Protein AF-A0ABD5NPB2-F1 (afdb_monomer_lite)

pLDDT: mean 89.85, std 7.81, range [46.97, 98.06]

InterPro domains:
  IPR056097 Domain of unknown function DUF7680 [PF24728] (1-160)

Structure (mmCIF, N/CA/C/O backbone):
data_AF-A0ABD5NPB2-F1
#
_entry.id   AF-A0ABD5NPB2-F1
#
loop_
_atom_site.group_PDB
_atom_site.id
_atom_site.type_symbol
_atom_site.label_atom_id
_atom_site.label_alt_id
_atom_site.label_comp_id
_atom_site.label_asym_id
_atom_site.label_entity_id
_atom_site.label_seq_id
_atom_site.pdbx_PDB_ins_code
_atom_site.Cartn_x
_atom_site.Cartn_y
_atom_site.Cartn_z
_atom_site.occupancy
_atom_site.B_iso_or_equiv
_atom_site.auth_seq_id
_atom_site.auth_comp_id
_atom_site.auth_asym_id
_atom_site.auth_atom_id
_atom_site.pdbx_PDB_model_num
ATOM 1 N N . MET A 1 1 ? 9.381 -2.875 8.065 1.00 89.00 1 MET A N 1
ATOM 2 C CA . MET A 1 1 ? 8.792 -3.187 6.750 1.00 89.00 1 MET A CA 1
ATOM 3 C C . MET A 1 1 ? 8.399 -1.901 6.044 1.00 89.00 1 MET A C 1
ATOM 5 O O . MET A 1 1 ? 7.726 -1.060 6.650 1.00 89.00 1 MET A O 1
ATOM 9 N N . THR A 1 2 ? 8.857 -1.731 4.809 1.00 92.62 2 THR A N 1
ATOM 10 C CA . THR A 1 2 ? 8.481 -0.624 3.920 1.00 92.62 2 THR A CA 1
ATOM 11 C C . THR A 1 2 ? 7.727 -1.221 2.741 1.00 92.62 2 THR A C 1
ATOM 13 O O . THR A 1 2 ? 8.091 -2.298 2.294 1.00 92.62 2 THR A O 1
ATOM 16 N N . LEU A 1 3 ? 6.677 -0.547 2.282 1.00 94.50 3 LEU A N 1
ATOM 17 C CA . LEU A 1 3 ? 5.984 -0.892 1.047 1.00 94.50 3 LEU A CA 1
ATOM 18 C C . LEU A 1 3 ? 6.279 0.184 0.004 1.00 94.50 3 LEU A C 1
ATOM 20 O O . LEU A 1 3 ? 6.123 1.381 0.292 1.00 94.50 3 LEU A O 1
ATOM 24 N N . TYR A 1 4 ? 6.670 -0.262 -1.181 1.00 96.00 4 TYR A N 1
ATOM 25 C CA . TYR A 1 4 ? 6.904 0.558 -2.359 1.00 96.00 4 TYR A CA 1
ATOM 26 C C . TYR A 1 4 ? 5.855 0.242 -3.431 1.00 96.00 4 TYR A C 1
ATOM 28 O O . TYR A 1 4 ? 5.308 -0.855 -3.478 1.00 96.00 4 TYR A O 1
ATOM 36 N N . GLU A 1 5 ? 5.539 1.242 -4.243 1.00 95.56 5 GLU A N 1
ATOM 37 C CA . GLU A 1 5 ? 4.728 1.141 -5.454 1.00 95.56 5 GLU A CA 1
ATOM 38 C C . GLU A 1 5 ? 5.677 1.414 -6.623 1.00 95.56 5 GLU A C 1
ATOM 40 O O . GLU A 1 5 ? 6.271 2.493 -6.676 1.00 95.56 5 GLU A O 1
ATOM 45 N N . LEU A 1 6 ? 5.854 0.438 -7.512 1.00 95.12 6 LEU A N 1
ATOM 46 C CA . LEU A 1 6 ? 6.706 0.587 -8.690 1.00 95.12 6 LEU A CA 1
ATOM 47 C C . LEU A 1 6 ? 5.933 1.322 -9.781 1.00 95.12 6 LEU A C 1
ATOM 49 O O . LEU A 1 6 ? 4.805 0.951 -10.103 1.00 95.12 6 LEU A O 1
ATOM 53 N N . LEU A 1 7 ? 6.523 2.384 -10.322 1.00 94.56 7 LEU A N 1
ATOM 54 C CA . LEU A 1 7 ? 5.942 3.170 -11.407 1.00 94.56 7 LEU A CA 1
ATOM 55 C C . LEU A 1 7 ? 7.029 3.564 -12.407 1.00 94.56 7 LEU A C 1
ATOM 57 O O . LEU A 1 7 ? 8.158 3.815 -11.984 1.00 94.56 7 LEU A O 1
ATOM 61 N N . PRO A 1 8 ? 6.685 3.740 -13.691 1.00 95.62 8 PRO A N 1
ATOM 62 C CA . PRO A 1 8 ? 7.538 4.468 -14.618 1.00 95.62 8 PRO A CA 1
ATOM 63 C C . PRO A 1 8 ? 7.864 5.876 -14.091 1.00 95.62 8 PRO A C 1
ATOM 65 O O . PRO A 1 8 ? 7.025 6.535 -13.456 1.00 95.62 8 PRO A O 1
ATOM 68 N N . GLU A 1 9 ? 9.081 6.348 -14.349 1.00 94.88 9 GLU A N 1
ATOM 69 C CA . GLU A 1 9 ? 9.613 7.615 -13.834 1.00 94.88 9 GLU A CA 1
ATOM 70 C C . GLU A 1 9 ? 8.733 8.820 -14.212 1.00 94.88 9 GLU A C 1
ATOM 72 O O . GLU A 1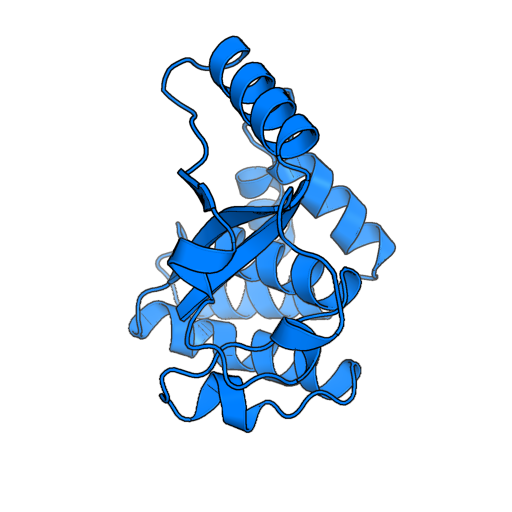 9 ? 8.464 9.706 -13.389 1.00 94.88 9 GLU A O 1
ATOM 77 N N . ASP A 1 10 ? 8.216 8.838 -15.441 1.00 94.81 10 ASP A N 1
ATOM 78 C CA . ASP A 1 10 ? 7.337 9.891 -15.949 1.00 94.81 10 ASP A CA 1
ATOM 79 C C . ASP A 1 10 ? 6.009 9.946 -15.172 1.00 94.81 10 ASP A C 1
ATOM 81 O O . ASP A 1 10 ? 5.551 11.024 -14.766 1.00 94.81 10 ASP A O 1
ATOM 85 N N . GLN A 1 11 ? 5.418 8.786 -14.874 1.00 94.25 11 GLN A N 1
ATOM 86 C CA . GLN A 1 11 ? 4.194 8.670 -14.087 1.00 94.25 11 GLN A CA 1
ATOM 87 C C . GLN A 1 11 ? 4.412 9.079 -12.629 1.00 94.25 11 GLN A C 1
ATOM 89 O O . GLN A 1 11 ? 3.584 9.806 -12.057 1.00 94.25 11 GLN A O 1
ATOM 94 N N . ALA A 1 12 ? 5.519 8.646 -12.021 1.00 94.19 12 ALA A N 1
ATOM 95 C CA . ALA A 1 12 ? 5.884 9.007 -10.656 1.00 94.19 12 ALA A CA 1
ATOM 96 C C . ALA A 1 12 ? 6.102 10.522 -10.522 1.00 94.19 12 ALA A C 1
ATOM 98 O O . ALA A 1 12 ? 5.532 11.162 -9.627 1.00 94.19 12 ALA A O 1
ATOM 99 N N . THR A 1 13 ? 6.824 11.118 -11.474 1.00 93.31 13 THR A N 1
ATOM 100 C CA . THR A 1 13 ? 7.061 12.564 -11.562 1.00 93.31 13 THR A CA 1
ATOM 101 C C . THR A 1 13 ? 5.748 13.326 -11.722 1.00 93.31 13 THR A C 1
ATOM 103 O O . THR A 1 13 ? 5.433 14.213 -10.921 1.00 93.31 13 THR A O 1
ATOM 106 N N . ALA A 1 14 ? 4.902 12.930 -12.678 1.00 92.81 14 ALA A N 1
ATOM 107 C CA . ALA A 1 14 ? 3.597 13.552 -12.892 1.00 92.81 14 ALA A CA 1
ATOM 108 C C . ALA A 1 14 ? 2.682 13.444 -11.657 1.00 92.81 14 ALA A C 1
ATOM 110 O O . ALA A 1 14 ? 1.891 14.349 -11.361 1.00 92.81 14 ALA A O 1
ATOM 111 N N . ARG A 1 15 ? 2.755 12.342 -10.902 1.00 91.56 15 ARG A N 1
ATOM 112 C CA . ARG A 1 15 ? 2.018 12.176 -9.640 1.00 91.56 15 ARG A CA 1
ATOM 113 C C . ARG A 1 15 ? 2.552 13.092 -8.540 1.00 91.56 15 ARG A C 1
ATOM 115 O O . ARG A 1 15 ? 1.742 13.716 -7.852 1.00 91.56 15 ARG A O 1
ATOM 122 N N . CYS A 1 16 ? 3.870 13.203 -8.396 1.00 91.38 16 CYS A N 1
ATOM 123 C CA . CYS A 1 16 ? 4.513 14.093 -7.430 1.00 91.38 16 CYS A CA 1
ATOM 124 C C . CYS A 1 16 ? 4.120 15.556 -7.675 1.00 91.38 16 CYS A C 1
ATOM 126 O O . CYS A 1 16 ? 3.655 16.240 -6.761 1.00 91.38 16 CYS A O 1
ATOM 128 N N . GLU A 1 17 ? 4.183 16.003 -8.930 1.00 91.88 17 GLU A N 1
ATOM 129 C CA . GLU A 1 17 ? 3.791 17.357 -9.324 1.00 91.88 17 GLU A CA 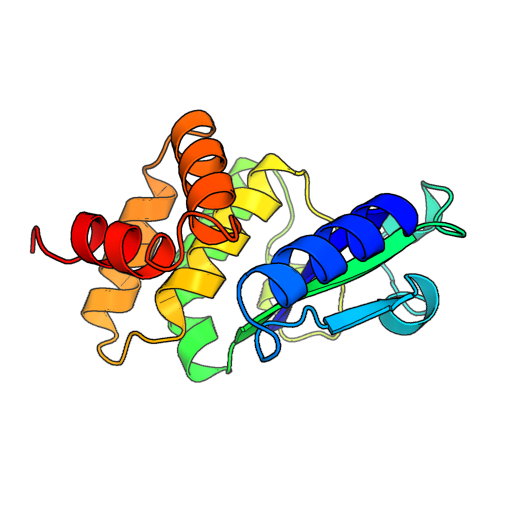1
ATOM 130 C C . GLU A 1 17 ? 2.309 17.641 -9.049 1.00 91.88 17 GLU A C 1
ATOM 132 O O . GLU A 1 17 ? 1.958 18.689 -8.503 1.00 91.88 17 GLU A O 1
ATOM 137 N N . ARG A 1 18 ? 1.412 16.687 -9.338 1.00 89.38 18 ARG A N 1
ATOM 138 C CA . ARG A 1 18 ? -0.017 16.822 -8.999 1.00 89.38 18 ARG A CA 1
ATOM 139 C C . ARG A 1 18 ? -0.256 16.970 -7.494 1.00 89.38 18 ARG A C 1
ATOM 141 O O . ARG A 1 18 ? -1.122 17.752 -7.100 1.00 89.38 18 ARG A O 1
ATOM 148 N N . LEU A 1 19 ? 0.483 16.240 -6.658 1.00 88.50 19 LEU A N 1
ATOM 149 C CA . LEU A 1 19 ? 0.357 16.334 -5.200 1.00 88.50 19 LEU A CA 1
ATOM 150 C C . LEU A 1 19 ? 0.869 17.679 -4.675 1.00 88.50 19 LEU A C 1
ATOM 152 O O . LEU A 1 19 ? 0.144 18.331 -3.920 1.00 88.50 19 LEU A O 1
ATOM 156 N N . LYS A 1 20 ? 2.036 18.134 -5.150 1.00 89.50 20 LYS A N 1
ATOM 157 C CA . LYS A 1 20 ? 2.615 19.439 -4.792 1.00 89.50 20 LYS A CA 1
ATOM 158 C C . LYS A 1 20 ? 1.722 20.612 -5.198 1.00 89.50 20 LYS A C 1
ATOM 160 O O . LYS A 1 20 ? 1.582 21.558 -4.429 1.00 89.50 20 LYS A O 1
ATOM 165 N N . ARG A 1 21 ? 1.061 20.542 -6.363 1.00 87.69 21 ARG A N 1
ATOM 166 C CA . ARG A 1 21 ? 0.083 21.561 -6.798 1.00 87.69 21 ARG A CA 1
ATOM 167 C C . ARG A 1 21 ? -1.100 21.691 -5.838 1.00 87.69 21 ARG A C 1
ATOM 169 O O . ARG A 1 21 ? -1.572 22.797 -5.609 1.00 87.69 21 ARG A O 1
ATOM 176 N N . GLY A 1 22 ? -1.588 20.574 -5.293 1.00 82.75 22 GLY A N 1
ATOM 177 C CA . GLY A 1 22 ? -2.679 20.579 -4.314 1.00 82.75 22 GLY A CA 1
ATOM 178 C C . GLY A 1 22 ? -2.230 20.995 -2.910 1.00 82.75 22 GLY A C 1
ATOM 179 O O . GLY A 1 22 ? -2.982 21.640 -2.184 1.00 82.75 22 GLY A O 1
ATOM 180 N N . ASN A 1 23 ? -1.011 20.620 -2.516 1.00 82.44 23 ASN A N 1
ATOM 181 C CA . ASN A 1 23 ? -0.382 21.019 -1.262 1.00 82.44 23 ASN A CA 1
ATOM 182 C C . ASN A 1 23 ? 1.152 20.947 -1.413 1.00 82.44 23 ASN A C 1
ATOM 184 O O . ASN A 1 23 ? 1.677 19.835 -1.490 1.00 82.44 23 ASN A O 1
ATOM 188 N N . PRO A 1 24 ? 1.884 22.078 -1.378 1.00 82.56 24 PRO A N 1
ATOM 189 C CA . PRO A 1 24 ? 3.342 22.098 -1.554 1.00 82.56 24 PRO A CA 1
ATOM 190 C C . PRO A 1 24 ? 4.114 21.237 -0.547 1.00 82.56 24 PRO A C 1
ATOM 192 O O . PRO A 1 24 ? 5.199 20.754 -0.849 1.00 82.56 24 PRO A O 1
ATOM 195 N N . ASN A 1 25 ? 3.534 20.999 0.634 1.00 82.62 25 ASN A N 1
ATOM 196 C CA . ASN A 1 25 ? 4.128 20.165 1.681 1.00 82.62 25 ASN A CA 1
ATOM 197 C C . ASN A 1 25 ? 3.824 18.665 1.504 1.00 82.62 25 ASN A C 1
ATOM 199 O O . ASN A 1 25 ? 4.292 17.843 2.290 1.00 82.62 25 ASN A O 1
ATOM 203 N N . ARG A 1 26 ? 3.011 18.286 0.509 1.00 79.19 26 ARG A N 1
ATOM 204 C CA . ARG A 1 26 ? 2.651 16.895 0.208 1.00 79.19 26 ARG A CA 1
ATOM 205 C C . ARG A 1 26 ? 3.510 16.399 -0.957 1.00 79.19 26 ARG A C 1
ATOM 207 O O . ARG A 1 26 ? 3.138 16.544 -2.117 1.00 79.19 26 ARG A O 1
ATOM 214 N N . GLY A 1 27 ? 4.659 15.814 -0.629 1.00 79.44 27 GLY A N 1
ATOM 215 C CA . GLY A 1 27 ? 5.553 15.149 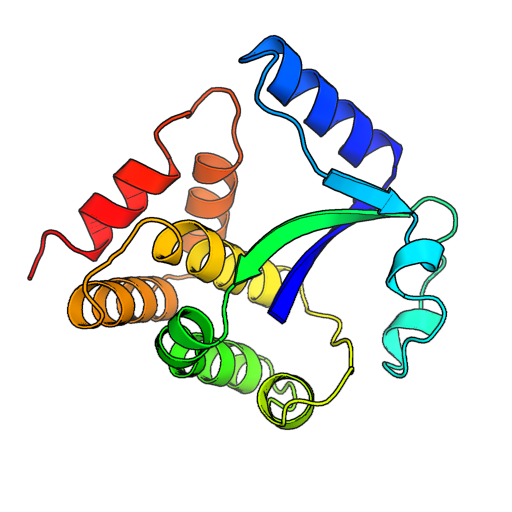-1.581 1.00 79.44 27 GLY A CA 1
ATOM 216 C C . GLY A 1 27 ? 5.471 13.624 -1.510 1.00 79.44 27 GLY A C 1
ATOM 217 O O . GLY A 1 27 ? 4.994 13.060 -0.523 1.00 79.44 27 GLY A O 1
ATOM 218 N N . LEU A 1 28 ? 5.948 12.965 -2.565 1.00 88.88 28 LEU A N 1
ATOM 219 C CA . LEU A 1 28 ? 6.267 11.538 -2.558 1.00 88.88 28 LEU A CA 1
ATOM 220 C C . LEU A 1 28 ? 7.766 11.369 -2.314 1.00 88.88 28 LEU A C 1
ATOM 222 O O . LEU A 1 28 ? 8.554 12.212 -2.736 1.00 88.88 28 LEU A O 1
ATOM 226 N N . VAL A 1 29 ? 8.139 10.281 -1.644 1.00 93.25 29 VAL A N 1
ATOM 227 C CA . VAL A 1 29 ? 9.527 9.809 -1.641 1.00 93.25 29 VAL A CA 1
ATOM 228 C C . VAL A 1 29 ? 9.647 8.855 -2.820 1.00 93.25 29 VAL A C 1
ATOM 230 O O . VAL A 1 29 ? 8.889 7.886 -2.891 1.00 93.25 29 VAL A O 1
ATOM 233 N N . ILE A 1 30 ? 10.513 9.218 -3.757 1.00 94.31 30 ILE A N 1
ATOM 234 C CA . ILE A 1 30 ? 10.737 8.559 -5.041 1.00 94.31 30 ILE A CA 1
ATOM 235 C C . ILE A 1 30 ? 12.227 8.238 -5.071 1.00 94.31 30 ILE A C 1
ATOM 237 O O . ILE A 1 30 ? 13.034 9.139 -4.842 1.00 94.31 30 ILE A O 1
ATOM 241 N N . GLU A 1 31 ? 12.556 6.973 -5.279 1.00 94.44 31 GLU A N 1
ATOM 242 C CA . GLU A 1 31 ? 13.920 6.442 -5.286 1.00 94.44 31 GLU A CA 1
ATOM 243 C C . GLU A 1 31 ? 14.069 5.604 -6.575 1.00 94.44 31 GLU A C 1
ATOM 245 O O . GLU A 1 31 ? 13.120 4.887 -6.921 1.00 94.44 31 GLU A O 1
ATOM 250 N N . PRO A 1 32 ? 15.161 5.723 -7.352 1.00 93.62 32 PRO A N 1
ATOM 251 C CA . PRO A 1 32 ? 15.403 4.855 -8.508 1.00 93.62 32 PRO A CA 1
ATOM 252 C C . PRO A 1 32 ? 15.278 3.379 -8.126 1.00 93.62 32 PRO A C 1
ATOM 254 O O . PRO A 1 32 ? 15.560 3.022 -6.982 1.00 93.62 32 PRO A O 1
ATOM 257 N N . PHE A 1 33 ? 14.828 2.537 -9.058 1.00 93.00 33 PHE A N 1
ATOM 258 C CA . PHE A 1 33 ? 14.646 1.111 -8.784 1.00 93.00 33 PHE A CA 1
ATOM 259 C C . PHE A 1 33 ? 15.927 0.468 -8.234 1.00 93.00 33 PHE A C 1
ATOM 261 O O . PHE A 1 33 ? 15.896 -0.085 -7.135 1.00 93.00 33 PHE A O 1
ATOM 268 N N . ASP A 1 34 ? 17.049 0.644 -8.934 1.00 90.31 34 ASP A N 1
ATOM 269 C CA . ASP A 1 34 ? 18.338 0.049 -8.565 1.00 90.31 34 ASP A CA 1
ATOM 270 C C . ASP A 1 34 ? 18.800 0.515 -7.177 1.00 90.31 34 ASP A C 1
ATOM 272 O O . ASP A 1 34 ? 19.221 -0.280 -6.348 1.00 90.31 34 ASP A O 1
ATOM 276 N N . GLU A 1 35 ? 18.615 1.793 -6.830 1.00 90.94 35 GLU A N 1
ATOM 277 C CA . GLU A 1 35 ? 18.996 2.291 -5.498 1.00 90.94 35 GLU A CA 1
ATOM 278 C C . GLU A 1 35 ? 18.250 1.594 -4.345 1.00 90.94 35 GLU A C 1
ATOM 280 O O . GLU A 1 35 ? 18.734 1.595 -3.209 1.00 90.94 35 GLU A O 1
ATOM 285 N N . VAL A 1 36 ? 17.070 1.025 -4.612 1.00 90.94 36 VAL A N 1
ATOM 286 C CA . VAL A 1 36 ? 16.257 0.325 -3.609 1.00 90.94 36 VAL A CA 1
ATOM 287 C C . VAL A 1 36 ? 16.420 -1.193 -3.691 1.00 90.94 36 VAL A C 1
ATOM 289 O O . VAL A 1 36 ? 16.348 -1.839 -2.645 1.00 90.94 36 VAL A O 1
ATOM 292 N N . PHE A 1 37 ? 16.631 -1.748 -4.888 1.00 90.81 37 PHE A N 1
ATOM 293 C CA . PHE A 1 37 ? 16.498 -3.181 -5.168 1.00 90.81 37 PHE A CA 1
ATOM 294 C C . PHE A 1 37 ? 17.710 -3.830 -5.873 1.00 90.81 37 PHE A C 1
ATOM 296 O O . PHE A 1 37 ? 17.595 -4.985 -6.265 1.00 90.81 37 PHE A O 1
ATOM 303 N N . ASP A 1 38 ? 18.867 -3.162 -6.003 1.00 84.75 38 ASP A N 1
ATOM 304 C CA . ASP A 1 38 ? 20.083 -3.728 -6.649 1.00 84.75 38 ASP A CA 1
ATOM 305 C C . ASP A 1 38 ? 20.559 -5.049 -6.005 1.00 84.75 38 ASP A C 1
ATOM 307 O O . ASP A 1 38 ? 21.009 -5.961 -6.689 1.00 84.75 38 ASP A O 1
ATOM 311 N N . ASP A 1 39 ? 20.381 -5.201 -4.688 1.00 83.56 39 ASP A N 1
ATOM 312 C CA . ASP A 1 39 ? 20.730 -6.423 -3.943 1.00 83.56 39 ASP A CA 1
ATOM 313 C C . ASP A 1 39 ? 19.538 -7.393 -3.769 1.00 83.56 39 ASP A C 1
ATOM 315 O O . ASP A 1 39 ? 19.553 -8.262 -2.885 1.00 83.56 39 ASP A O 1
ATOM 319 N N . SER A 1 40 ? 18.460 -7.230 -4.545 1.00 83.62 40 SER A N 1
ATOM 320 C CA . SER A 1 40 ? 17.267 -8.059 -4.379 1.00 83.62 40 SER A CA 1
ATOM 321 C C . SER A 1 40 ? 17.545 -9.523 -4.723 1.00 83.62 40 SER A C 1
ATOM 323 O O . SER A 1 40 ? 18.293 -9.855 -5.636 1.00 83.62 40 SER A O 1
ATOM 325 N N . THR A 1 41 ? 16.923 -10.425 -3.967 1.00 83.56 41 THR A N 1
ATOM 326 C CA . THR A 1 41 ? 17.033 -11.883 -4.177 1.00 83.56 41 THR A CA 1
ATOM 327 C C . THR A 1 41 ? 15.758 -12.486 -4.760 1.00 83.56 41 THR A C 1
ATOM 329 O O . THR A 1 41 ? 15.690 -13.699 -4.962 1.00 83.56 41 THR A O 1
ATOM 332 N N . ASP A 1 42 ? 14.747 -11.652 -5.009 1.00 84.00 42 ASP A N 1
ATOM 333 C CA . ASP A 1 42 ? 13.506 -12.061 -5.649 1.00 84.00 42 ASP A CA 1
ATOM 334 C C . ASP A 1 42 ? 13.751 -12.239 -7.160 1.00 84.00 42 ASP A C 1
ATOM 336 O O . ASP A 1 42 ? 14.295 -11.330 -7.789 1.00 84.00 42 ASP A O 1
ATOM 340 N N . PRO A 1 43 ? 13.368 -13.380 -7.765 1.00 82.50 43 PRO A N 1
ATOM 341 C CA . PRO A 1 43 ? 13.542 -13.603 -9.201 1.00 82.50 43 PRO A CA 1
ATOM 342 C C . PRO A 1 43 ? 12.847 -12.549 -10.074 1.00 82.50 43 PRO A C 1
ATOM 344 O O . PRO A 1 43 ? 13.254 -12.362 -11.222 1.00 82.50 43 PRO A O 1
ATOM 347 N N . ASP A 1 44 ? 11.827 -11.857 -9.557 1.00 84.75 44 ASP A N 1
ATOM 348 C CA . ASP A 1 44 ? 11.132 -10.811 -10.302 1.00 84.75 44 ASP A CA 1
ATOM 349 C C . ASP A 1 44 ? 11.942 -9.516 -10.452 1.00 84.75 44 ASP A C 1
ATOM 351 O O . ASP A 1 44 ? 11.649 -8.705 -11.337 1.00 84.75 44 ASP A O 1
ATOM 355 N N . ALA A 1 45 ? 12.995 -9.332 -9.651 1.00 83.38 45 ALA A N 1
ATOM 356 C CA . ALA A 1 45 ? 13.921 -8.219 -9.827 1.00 83.38 45 ALA A CA 1
ATOM 357 C C . ALA A 1 45 ? 14.654 -8.304 -11.178 1.00 83.38 45 ALA A C 1
ATOM 359 O O . ALA A 1 45 ? 14.827 -7.284 -11.837 1.00 83.38 45 ALA A O 1
ATOM 360 N N . ASP A 1 46 ? 14.979 -9.516 -11.638 1.00 84.06 46 ASP A N 1
ATOM 361 C CA . ASP A 1 46 ? 15.706 -9.756 -12.893 1.00 84.06 46 ASP A CA 1
ATOM 362 C C . ASP A 1 46 ? 14.786 -10.040 -14.095 1.00 84.06 46 ASP A C 1
ATOM 364 O O . ASP A 1 46 ? 15.256 -10.161 -15.231 1.00 84.06 46 ASP A O 1
ATOM 368 N N . CYS A 1 47 ? 13.475 -10.208 -13.881 1.00 84.44 47 CYS A N 1
ATOM 369 C CA . CYS A 1 47 ? 12.567 -10.670 -14.935 1.00 84.44 47 CYS A CA 1
ATOM 370 C C . CYS A 1 47 ? 11.983 -9.543 -15.812 1.00 84.44 47 CYS A C 1
ATOM 372 O O . CYS A 1 47 ? 11.385 -9.831 -16.854 1.00 84.44 47 CYS A O 1
ATOM 374 N N . TRP A 1 48 ? 12.214 -8.274 -15.450 1.00 85.56 48 TRP A N 1
ATOM 375 C CA . TRP A 1 48 ? 11.765 -7.088 -16.191 1.00 85.56 48 TRP A CA 1
ATOM 376 C C . TRP A 1 48 ? 12.892 -6.064 -16.391 1.00 85.56 48 TRP A C 1
ATOM 378 O O . TRP A 1 48 ? 13.871 -6.040 -15.655 1.00 85.56 48 TRP A O 1
ATOM 388 N N . GLU A 1 49 ? 12.733 -5.178 -17.380 1.00 88.38 49 GLU A N 1
ATOM 389 C CA . GLU A 1 49 ? 13.616 -4.017 -17.562 1.00 88.38 49 GLU A CA 1
ATOM 390 C C . GLU A 1 49 ? 13.154 -2.849 -16.674 1.00 88.38 49 GLU A C 1
ATOM 392 O O . GLU A 1 49 ? 12.075 -2.280 -16.884 1.00 88.38 49 GLU A O 1
ATOM 397 N N . TRP A 1 50 ? 13.986 -2.473 -15.697 1.00 90.69 50 TRP A N 1
ATOM 398 C CA . TRP A 1 50 ? 13.655 -1.473 -14.676 1.00 90.69 50 TRP A CA 1
ATOM 399 C C . TRP A 1 50 ? 14.353 -0.114 -14.847 1.00 90.69 50 TRP A C 1
ATOM 401 O O . TRP A 1 50 ? 14.061 0.800 -14.079 1.00 90.69 50 TRP A O 1
ATOM 411 N N . ASP A 1 51 ? 15.175 0.080 -15.884 1.00 87.69 51 ASP A N 1
ATOM 412 C CA . ASP A 1 51 ? 15.995 1.291 -16.116 1.00 87.69 51 ASP A CA 1
ATOM 413 C C . ASP 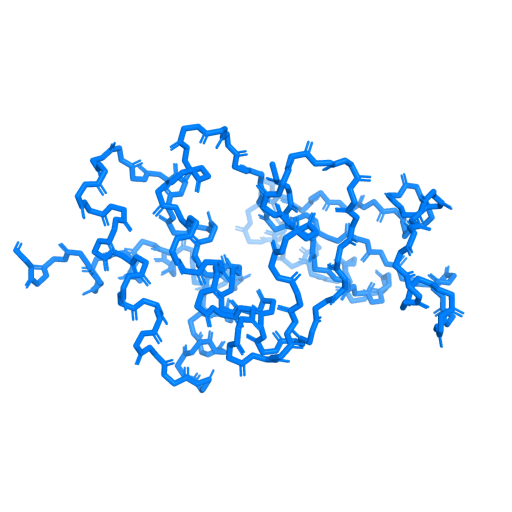A 1 51 ? 15.220 2.624 -16.072 1.00 87.69 51 ASP A C 1
ATOM 415 O O . ASP A 1 51 ? 15.788 3.690 -15.843 1.00 87.69 51 ASP A O 1
ATOM 419 N N . THR A 1 52 ? 13.910 2.586 -16.331 1.00 91.88 52 THR A N 1
ATOM 420 C CA . THR A 1 52 ? 13.017 3.762 -16.338 1.00 91.88 52 THR A CA 1
ATOM 421 C C . THR A 1 52 ? 11.939 3.706 -15.257 1.00 91.88 52 THR A C 1
ATOM 423 O O . THR A 1 52 ? 10.953 4.448 -15.301 1.00 91.88 52 THR A O 1
ATOM 426 N N . TRP A 1 53 ? 12.105 2.818 -14.279 1.00 95.00 53 TRP A N 1
ATOM 427 C CA . TRP A 1 53 ? 11.182 2.618 -13.175 1.00 95.00 53 TRP A CA 1
ATOM 428 C C . TRP A 1 53 ? 11.727 3.187 -11.874 1.00 95.00 53 TRP A C 1
ATOM 430 O O . TRP A 1 53 ? 12.925 3.323 -11.637 1.00 95.00 53 TRP A O 1
ATOM 440 N N . THR A 1 54 ? 10.799 3.527 -10.992 1.00 96.31 54 THR A N 1
ATOM 441 C CA . THR A 1 54 ? 11.113 4.068 -9.682 1.00 96.31 54 THR A CA 1
ATOM 442 C C . THR A 1 54 ? 10.244 3.450 -8.603 1.00 96.31 54 THR A C 1
ATOM 444 O O . THR A 1 54 ? 9.063 3.144 -8.800 1.00 96.31 54 THR A O 1
ATOM 447 N N . ALA A 1 55 ? 10.841 3.314 -7.426 1.00 96.19 55 ALA A N 1
ATOM 448 C CA . ALA A 1 55 ? 10.185 2.919 -6.205 1.00 96.19 55 ALA A CA 1
ATOM 449 C C . ALA A 1 55 ? 9.549 4.145 -5.534 1.00 96.19 55 ALA A C 1
ATOM 451 O O . ALA A 1 55 ? 10.212 4.996 -4.935 1.00 96.19 55 ALA A O 1
ATOM 452 N N . VAL A 1 56 ? 8.220 4.231 -5.580 1.00 95.88 56 VAL A N 1
ATOM 453 C CA . VAL A 1 56 ? 7.469 5.257 -4.853 1.00 95.88 56 VAL A CA 1
ATOM 454 C C . VAL A 1 56 ? 7.077 4.719 -3.487 1.00 95.88 56 VAL A C 1
ATOM 456 O O . VAL A 1 56 ? 6.216 3.851 -3.352 1.00 95.88 56 VAL A O 1
ATOM 459 N N . LYS A 1 57 ? 7.655 5.277 -2.426 1.00 95.50 57 LYS A N 1
ATOM 460 C CA . LYS A 1 57 ? 7.365 4.837 -1.060 1.00 95.50 57 LYS A CA 1
ATOM 461 C C . LYS A 1 57 ? 5.900 5.079 -0.697 1.00 95.50 57 LYS A C 1
ATOM 463 O O . LYS A 1 57 ? 5.442 6.223 -0.602 1.00 95.50 57 LYS A O 1
ATOM 468 N N . VAL A 1 58 ? 5.172 4.003 -0.406 1.00 93.88 58 VAL A N 1
ATOM 469 C CA . VAL A 1 58 ? 3.785 4.070 0.074 1.00 93.88 58 VAL A CA 1
ATOM 470 C C . VAL A 1 58 ? 3.775 4.407 1.559 1.00 93.88 58 VAL A C 1
ATOM 472 O O . VAL A 1 58 ? 3.204 5.413 1.983 1.00 93.88 58 VAL A O 1
ATOM 475 N N . SER A 1 59 ? 4.418 3.567 2.371 1.00 92.81 59 SER A N 1
ATOM 476 C CA . SER A 1 59 ? 4.494 3.746 3.820 1.00 92.81 59 SER A CA 1
ATOM 477 C C . SER A 1 59 ? 5.555 2.833 4.432 1.00 92.81 59 SER A C 1
ATOM 479 O O . SER A 1 59 ? 5.861 1.762 3.915 1.00 92.81 59 SER A O 1
ATOM 481 N N . ARG A 1 60 ? 6.085 3.240 5.587 1.00 92.69 60 ARG A N 1
ATOM 482 C CA . ARG A 1 60 ? 6.948 2.416 6.439 1.00 92.69 60 ARG A CA 1
ATOM 483 C C . ARG A 1 60 ? 6.260 2.209 7.779 1.00 92.69 60 ARG A C 1
ATOM 485 O O . ARG A 1 60 ? 5.846 3.182 8.414 1.00 92.69 60 ARG A O 1
ATOM 492 N N . LEU A 1 61 ? 6.171 0.956 8.213 1.00 90.69 61 LEU A N 1
ATOM 493 C CA . LEU A 1 61 ? 5.611 0.590 9.511 1.00 90.69 61 LEU A CA 1
ATOM 494 C C . LEU A 1 61 ? 6.725 0.249 10.504 1.00 90.69 61 LEU A C 1
ATOM 496 O O . LEU A 1 61 ? 7.694 -0.437 10.168 1.00 90.69 61 LEU A O 1
ATOM 500 N N . SER A 1 62 ? 6.561 0.728 11.741 1.00 88.81 62 SER A N 1
ATOM 501 C CA . SER A 1 62 ? 7.344 0.273 12.892 1.00 88.81 62 SER A CA 1
ATOM 502 C C . SER A 1 62 ? 6.995 -1.174 13.232 1.00 88.81 62 SER A C 1
ATOM 504 O O . SER A 1 62 ? 5.902 -1.640 12.914 1.00 88.81 62 SER A O 1
ATOM 506 N N . GLU A 1 63 ? 7.875 -1.864 13.952 1.00 85.38 63 GLU A N 1
ATOM 507 C CA . GLU A 1 63 ? 7.659 -3.256 14.364 1.00 85.38 63 GLU A CA 1
ATOM 508 C C . GLU A 1 63 ? 6.353 -3.449 15.163 1.00 85.38 63 GLU A C 1
ATOM 510 O O . GLU A 1 63 ? 5.579 -4.371 14.915 1.00 85.38 63 GLU A O 1
ATOM 515 N N . SER A 1 64 ? 6.036 -2.523 16.072 1.00 84.00 64 SER A N 1
ATOM 516 C CA . SER A 1 64 ? 4.792 -2.560 16.855 1.00 84.00 64 SER A CA 1
ATOM 517 C C . SER A 1 64 ? 3.527 -2.510 15.989 1.00 84.00 64 SER A C 1
ATOM 519 O O . SER A 1 64 ? 2.550 -3.210 16.261 1.00 84.00 64 SER A O 1
ATOM 521 N N . ARG A 1 65 ? 3.544 -1.703 14.922 1.00 88.50 65 ARG A N 1
ATOM 522 C CA . ARG A 1 65 ? 2.434 -1.594 13.963 1.00 88.50 65 ARG A CA 1
ATOM 523 C C . ARG A 1 65 ? 2.409 -2.785 13.016 1.00 88.50 65 ARG A C 1
ATOM 525 O O . ARG A 1 65 ? 1.328 -3.281 12.715 1.00 88.50 65 ARG A O 1
ATOM 532 N N . LEU A 1 66 ? 3.585 -3.270 12.620 1.00 87.19 66 LEU A N 1
ATOM 533 C CA . LEU A 1 66 ? 3.749 -4.461 11.795 1.00 87.19 66 LEU A CA 1
ATOM 534 C C . LEU A 1 66 ? 3.026 -5.663 12.416 1.00 87.19 66 LEU A C 1
ATOM 536 O O . LEU A 1 66 ? 2.196 -6.285 11.764 1.00 87.19 66 LEU A O 1
ATOM 540 N N . ARG A 1 67 ? 3.220 -5.919 13.715 1.00 88.25 67 ARG A N 1
ATOM 541 C CA . ARG A 1 67 ? 2.532 -7.021 14.416 1.00 88.25 67 ARG A CA 1
ATOM 542 C C . ARG A 1 67 ? 1.003 -6.948 14.339 1.00 88.25 67 ARG A C 1
ATOM 544 O O . ARG A 1 67 ? 0.339 -7.976 14.405 1.00 88.25 67 ARG A O 1
ATOM 551 N N . SER A 1 68 ? 0.438 -5.747 14.214 1.00 89.31 68 SER A N 1
ATOM 552 C CA . SER A 1 68 ? -1.015 -5.558 14.122 1.00 89.31 68 SER A CA 1
ATOM 553 C C . SER A 1 68 ? -1.567 -5.785 12.714 1.00 89.31 68 SER A C 1
ATOM 555 O O . SER A 1 68 ? -2.744 -6.112 12.594 1.00 89.31 68 SER A O 1
ATOM 557 N N . ILE A 1 69 ? -0.737 -5.620 11.677 1.00 91.88 69 ILE A N 1
ATOM 558 C CA . ILE A 1 69 ? -1.112 -5.835 10.272 1.00 91.88 69 ILE A CA 1
ATOM 559 C C . ILE A 1 69 ? -0.717 -7.228 9.761 1.00 91.88 69 ILE A C 1
ATOM 561 O O . ILE A 1 69 ? -1.254 -7.655 8.749 1.00 91.88 69 ILE A O 1
ATOM 565 N N . LEU A 1 70 ? 0.162 -7.959 10.462 1.00 92.25 70 LEU A N 1
ATOM 566 C CA . LEU A 1 70 ? 0.614 -9.298 10.060 1.00 92.25 70 LEU A CA 1
ATOM 567 C C . LEU A 1 70 ? -0.517 -10.244 9.619 1.00 92.25 70 LEU A C 1
ATO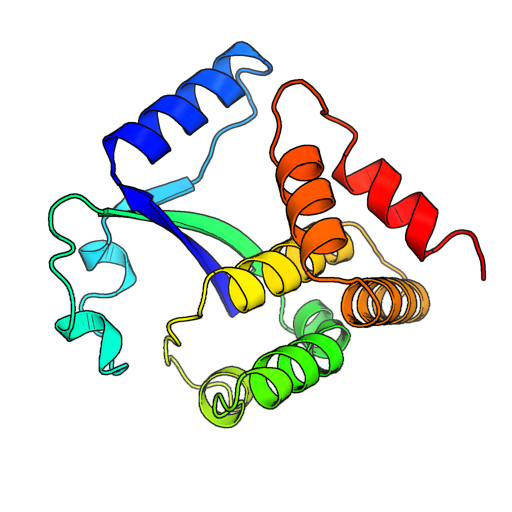M 569 O O . LEU A 1 70 ? -0.330 -10.887 8.596 1.00 92.25 70 LEU A O 1
ATOM 573 N N . PRO A 1 71 ? -1.683 -10.321 10.295 1.00 93.12 71 PRO A N 1
ATOM 574 C CA . PRO A 1 71 ? -2.781 -11.156 9.809 1.00 93.12 71 PRO A CA 1
ATOM 575 C C . PRO A 1 71 ? -3.264 -10.776 8.403 1.00 93.12 71 PRO A C 1
ATOM 577 O O . PRO A 1 71 ? -3.420 -11.661 7.576 1.00 93.12 71 PRO A O 1
ATOM 580 N N . LEU A 1 72 ? -3.415 -9.476 8.113 1.00 95.19 72 LEU A N 1
ATOM 581 C CA . LEU A 1 72 ? -3.786 -8.994 6.777 1.00 95.19 72 LEU A CA 1
ATOM 582 C C . LEU A 1 72 ? -2.698 -9.319 5.753 1.00 95.19 72 LEU A C 1
ATOM 584 O O . LEU A 1 72 ? -3.023 -9.710 4.641 1.00 95.19 72 LEU A O 1
ATOM 588 N N . VAL A 1 73 ? -1.423 -9.156 6.122 1.00 94.25 73 VAL A N 1
ATOM 589 C CA . VAL A 1 73 ? -0.297 -9.487 5.236 1.00 94.25 73 VAL A CA 1
ATOM 590 C C . VAL A 1 73 ? -0.338 -10.965 4.868 1.00 94.25 73 VAL A C 1
ATOM 592 O O . VAL A 1 73 ? -0.385 -11.279 3.689 1.00 94.25 73 VAL A O 1
ATOM 595 N N . LYS A 1 74 ? -0.403 -11.851 5.866 1.00 93.38 74 LYS A N 1
ATOM 596 C CA . LYS A 1 74 ? -0.453 -13.302 5.655 1.00 93.38 74 LYS A CA 1
ATOM 597 C C . LYS A 1 74 ? -1.647 -13.712 4.796 1.00 93.38 74 LYS A C 1
ATOM 599 O O . LYS A 1 74 ? -1.455 -14.383 3.801 1.00 93.38 74 LYS A O 1
ATOM 604 N N . GLU A 1 75 ? -2.849 -13.250 5.139 1.00 93.81 75 GLU A N 1
ATOM 605 C CA . GLU A 1 75 ? -4.079 -13.560 4.396 1.00 93.81 75 GLU A CA 1
ATOM 606 C C . GLU A 1 75 ? -4.029 -13.066 2.941 1.00 93.81 75 GLU A C 1
ATOM 608 O O . GLU A 1 75 ? -4.472 -13.758 2.032 1.00 93.81 75 GLU A O 1
ATOM 613 N N . THR A 1 76 ? -3.456 -11.881 2.705 1.00 95.00 76 THR A N 1
ATOM 614 C CA . THR A 1 76 ? -3.369 -11.295 1.358 1.00 95.00 76 THR A CA 1
ATOM 615 C C . THR A 1 76 ? -2.311 -11.984 0.489 1.00 95.00 76 THR A C 1
ATOM 617 O O . THR A 1 76 ? -2.508 -12.076 -0.718 1.00 95.00 76 THR A O 1
ATOM 620 N N . LEU A 1 77 ? -1.206 -12.452 1.081 1.00 93.69 77 LEU A N 1
ATOM 621 C CA . LEU A 1 77 ? -0.165 -13.207 0.372 1.00 93.69 77 LEU A CA 1
ATOM 622 C C . LEU A 1 77 ? -0.604 -14.651 0.097 1.00 93.69 77 LEU A C 1
ATOM 624 O O . LEU A 1 77 ? -0.492 -15.106 -1.036 1.00 93.69 77 LEU A O 1
ATOM 628 N N . ASP A 1 78 ? -1.188 -15.323 1.092 1.00 92.19 78 ASP A N 1
ATOM 629 C CA . ASP A 1 78 ? -1.733 -16.683 0.968 1.00 92.19 78 ASP A CA 1
ATOM 630 C C . ASP A 1 78 ? -2.817 -16.753 -0.118 1.00 92.19 78 ASP A C 1
ATOM 632 O O . ASP A 1 78 ? -2.794 -17.624 -0.982 1.00 92.19 78 ASP A O 1
ATOM 636 N N . GLY A 1 79 ? -3.711 -15.756 -0.168 1.00 90.88 79 GLY A N 1
ATOM 637 C CA . GLY A 1 79 ? -4.723 -15.646 -1.223 1.00 90.88 79 GLY A CA 1
ATOM 638 C C . GLY A 1 79 ? -4.165 -15.450 -2.641 1.00 90.88 79 GLY A C 1
ATOM 639 O O . GLY A 1 79 ? -4.913 -15.608 -3.605 1.00 90.88 79 GLY A O 1
ATOM 640 N N . ALA A 1 80 ? -2.881 -15.113 -2.776 1.00 91.50 80 ALA A N 1
ATOM 641 C CA . ALA A 1 80 ? -2.171 -14.973 -4.045 1.00 91.50 80 ALA A CA 1
ATOM 642 C C . ALA A 1 80 ? -1.132 -16.085 -4.285 1.00 91.50 80 ALA A C 1
ATOM 644 O O . ALA A 1 80 ? -0.380 -15.986 -5.251 1.00 91.50 80 ALA A O 1
ATOM 645 N N . ASP A 1 81 ? -1.097 -17.121 -3.436 1.00 91.06 81 ASP A N 1
ATOM 646 C CA . ASP A 1 81 ? -0.111 -18.214 -3.472 1.00 91.06 81 ASP A CA 1
ATOM 647 C C . ASP A 1 81 ? 1.348 -17.721 -3.356 1.00 91.06 81 ASP A C 1
ATOM 649 O O . ASP A 1 81 ? 2.272 -18.269 -3.955 1.00 91.06 81 ASP A O 1
ATOM 653 N N . ILE A 1 82 ? 1.556 -16.641 -2.591 1.00 89.69 82 ILE A N 1
ATOM 654 C CA . ILE A 1 82 ? 2.875 -16.050 -2.331 1.00 89.69 82 ILE A CA 1
ATOM 655 C C . ILE A 1 82 ? 3.352 -16.486 -0.946 1.00 89.69 82 ILE A C 1
ATOM 657 O O . ILE A 1 82 ? 2.642 -16.310 0.046 1.00 89.69 82 ILE A O 1
ATOM 661 N N . ASP A 1 83 ? 4.584 -16.993 -0.865 1.00 87.00 83 ASP A N 1
ATOM 662 C CA . ASP A 1 83 ? 5.197 -17.408 0.398 1.00 87.00 83 ASP A CA 1
ATOM 663 C C . ASP A 1 83 ? 5.352 -16.220 1.368 1.00 87.00 83 ASP A C 1
ATOM 665 O O . ASP A 1 83 ? 6.149 -15.296 1.173 1.00 87.00 83 ASP A O 1
ATOM 669 N N . ASP A 1 84 ? 4.586 -16.250 2.460 1.00 83.69 84 ASP A N 1
ATOM 670 C CA . ASP A 1 84 ? 4.592 -15.203 3.475 1.00 83.69 84 ASP A CA 1
ATOM 671 C C . ASP A 1 84 ? 5.842 -15.247 4.363 1.00 83.69 84 ASP A C 1
ATOM 673 O O . ASP A 1 84 ? 6.137 -14.274 5.069 1.00 83.69 84 ASP A O 1
ATOM 677 N N . THR A 1 85 ? 6.590 -16.352 4.370 1.00 82.38 85 THR A N 1
ATOM 678 C CA . THR A 1 85 ? 7.764 -16.506 5.233 1.00 82.38 85 THR A CA 1
ATOM 679 C C . THR A 1 85 ? 8.887 -15.555 4.835 1.00 82.38 85 THR A C 1
ATOM 681 O O . THR A 1 85 ? 9.547 -15.017 5.730 1.00 82.38 85 THR A O 1
ATOM 684 N N . ALA A 1 86 ? 9.032 -15.241 3.544 1.00 75.62 86 ALA A N 1
ATOM 685 C CA . ALA A 1 86 ? 9.987 -14.253 3.040 1.00 75.62 86 ALA A CA 1
ATOM 686 C C . ALA A 1 86 ? 9.741 -12.857 3.645 1.00 75.62 86 ALA A C 1
ATOM 688 O O . ALA A 1 86 ? 10.669 -12.181 4.088 1.00 75.62 86 ALA A O 1
ATOM 689 N N . VAL A 1 87 ? 8.470 -12.461 3.776 1.00 77.06 87 VAL A N 1
ATOM 690 C CA . VAL A 1 87 ? 8.066 -11.146 4.307 1.00 77.06 87 VAL A CA 1
ATOM 691 C C . VAL A 1 87 ? 7.992 -11.134 5.840 1.00 77.06 87 VAL A C 1
ATOM 693 O O . VAL A 1 87 ? 8.196 -10.097 6.480 1.00 77.06 87 VAL A O 1
ATOM 696 N N . THR A 1 88 ? 7.670 -12.271 6.464 1.00 75.06 88 THR A N 1
ATOM 697 C CA . THR A 1 88 ? 7.353 -12.333 7.901 1.00 75.06 88 THR A CA 1
ATOM 698 C C . THR A 1 88 ? 8.504 -12.800 8.792 1.00 75.06 88 THR A C 1
ATOM 700 O O . THR A 1 88 ? 8.471 -12.515 9.993 1.00 75.06 88 THR A O 1
ATOM 703 N N . SER A 1 89 ? 9.545 -13.433 8.241 1.00 68.06 89 SER A N 1
ATOM 704 C CA . SER A 1 89 ? 10.643 -14.036 9.024 1.00 68.06 89 SER A CA 1
ATOM 705 C C . SER A 1 89 ? 11.759 -13.062 9.429 1.00 68.06 89 SER A C 1
ATOM 707 O O . SER A 1 89 ? 12.754 -13.470 10.023 1.00 68.06 89 SER A O 1
ATOM 709 N N . GLY A 1 90 ? 11.593 -11.759 9.175 1.00 60.47 90 GLY A N 1
ATOM 710 C CA . GLY A 1 90 ? 12.508 -10.715 9.656 1.00 60.47 90 GLY A CA 1
ATOM 711 C C . GLY A 1 90 ? 13.828 -10.598 8.887 1.00 60.47 90 GLY A C 1
ATOM 712 O O . GLY A 1 90 ? 14.729 -9.906 9.360 1.00 60.47 90 GLY A O 1
ATOM 713 N N . GLY A 1 91 ? 13.939 -11.248 7.726 1.00 63.38 91 GLY A N 1
ATOM 714 C CA . GLY A 1 91 ? 15.055 -11.074 6.798 1.00 63.38 91 GLY A CA 1
ATOM 715 C C . GLY A 1 91 ? 15.002 -9.739 6.047 1.00 63.38 91 GLY A C 1
ATOM 716 O O . GLY A 1 91 ? 13.963 -9.078 5.980 1.00 63.38 91 GLY A O 1
ATOM 717 N N . HIS A 1 92 ? 16.145 -9.347 5.486 1.00 64.69 92 HIS A N 1
ATOM 718 C CA . HIS A 1 92 ? 16.233 -8.323 4.446 1.00 64.69 92 HIS A CA 1
ATOM 719 C C . HIS A 1 92 ? 15.956 -8.995 3.101 1.00 64.69 92 HIS A C 1
ATOM 721 O O . HIS A 1 92 ? 16.883 -9.329 2.374 1.00 64.69 92 HIS A O 1
ATOM 727 N N . THR A 1 93 ? 14.684 -9.273 2.834 1.00 81.94 93 THR A N 1
ATOM 728 C CA . THR A 1 93 ? 14.242 -9.873 1.575 1.00 81.94 93 THR A CA 1
ATOM 729 C C . THR A 1 93 ? 13.119 -9.017 1.023 1.00 81.94 93 THR A C 1
ATOM 731 O O . THR A 1 93 ? 12.176 -8.679 1.748 1.00 81.94 93 THR A O 1
ATOM 734 N N . ASP A 1 94 ? 13.250 -8.641 -0.240 1.00 89.00 94 ASP A N 1
ATOM 735 C CA . ASP A 1 94 ? 12.183 -7.987 -0.978 1.00 89.00 94 ASP A CA 1
ATOM 736 C C . ASP A 1 94 ? 11.264 -9.051 -1.561 1.00 89.00 94 ASP A C 1
ATOM 738 O O . ASP A 1 94 ? 11.695 -10.166 -1.841 1.00 89.00 94 ASP A O 1
ATOM 742 N N . VAL A 1 95 ? 9.989 -8.703 -1.695 1.00 90.38 95 VAL A N 1
ATOM 743 C CA . VAL A 1 95 ? 9.005 -9.560 -2.350 1.00 90.38 95 VAL A CA 1
ATOM 744 C C . VAL A 1 95 ? 8.228 -8.706 -3.327 1.00 90.38 95 VAL A C 1
ATOM 746 O O . VAL A 1 95 ? 7.622 -7.700 -2.929 1.00 90.38 95 VAL A O 1
ATOM 749 N N . PHE A 1 96 ? 8.256 -9.100 -4.593 1.00 91.69 96 PHE A N 1
ATOM 750 C CA . PHE A 1 96 ? 7.498 -8.449 -5.647 1.00 91.69 96 PHE A CA 1
ATOM 751 C C . PHE A 1 96 ? 6.063 -8.957 -5.622 1.00 91.69 96 PHE A C 1
ATOM 753 O O . PHE A 1 96 ? 5.782 -10.139 -5.435 1.00 91.69 96 PHE A O 1
ATOM 760 N N . LEU A 1 97 ? 5.121 -8.021 -5.718 1.00 93.50 97 LEU A N 1
ATOM 761 C CA . LEU A 1 97 ? 3.711 -8.303 -5.490 1.00 93.50 97 LEU A CA 1
ATOM 762 C C . LEU A 1 97 ? 2.902 -7.989 -6.743 1.00 93.50 97 LEU A C 1
ATOM 764 O O . LEU A 1 97 ? 3.073 -6.907 -7.316 1.00 93.50 97 LEU A O 1
ATOM 768 N N . PRO A 1 98 ? 1.932 -8.848 -7.103 1.00 93.81 98 PRO A N 1
ATOM 769 C CA . PRO A 1 98 ? 0.890 -8.478 -8.043 1.00 93.81 98 PRO A CA 1
ATOM 770 C C . PRO A 1 98 ? 0.179 -7.199 -7.591 1.00 93.81 98 PRO A C 1
ATOM 772 O O . PRO A 1 98 ? 0.013 -6.943 -6.393 1.00 93.81 98 PRO A O 1
ATOM 775 N N . GLU A 1 99 ? -0.299 -6.409 -8.550 1.00 94.81 99 GLU A N 1
ATOM 776 C CA . GLU A 1 99 ? -0.917 -5.109 -8.269 1.00 94.81 99 GLU A CA 1
ATOM 777 C C . GLU A 1 99 ? -2.070 -5.215 -7.259 1.00 94.81 99 GLU A C 1
ATOM 779 O O . GLU A 1 99 ? -2.133 -4.432 -6.312 1.00 94.81 99 GLU A O 1
ATOM 784 N N . THR A 1 100 ? -2.950 -6.209 -7.406 1.00 95.94 100 THR A N 1
ATOM 785 C CA . THR A 1 100 ? -4.105 -6.429 -6.516 1.00 95.94 100 THR A CA 1
ATOM 786 C C . THR A 1 100 ? -3.683 -6.628 -5.056 1.00 95.94 100 THR A C 1
ATOM 788 O O . THR A 1 100 ? -4.244 -6.013 -4.142 1.00 95.94 100 THR A O 1
ATOM 791 N N . VAL A 1 101 ? -2.637 -7.429 -4.835 1.00 96.56 101 VAL A N 1
ATOM 792 C CA . VAL A 1 101 ? -2.016 -7.695 -3.529 1.00 96.56 101 VAL A CA 1
ATOM 793 C C . VAL A 1 101 ? -1.408 -6.406 -2.974 1.00 96.56 101 VAL A C 1
ATOM 795 O O . VAL A 1 101 ? -1.722 -5.993 -1.852 1.00 96.56 101 VAL A O 1
ATOM 798 N N . GLY A 1 102 ? -0.598 -5.715 -3.782 1.00 96.38 102 GLY A N 1
ATOM 799 C CA . GLY A 1 102 ? 0.042 -4.452 -3.412 1.00 96.38 102 GLY A CA 1
ATOM 800 C C . GLY A 1 102 ? -0.962 -3.358 -3.035 1.00 96.38 102 GLY A C 1
ATOM 801 O O . GLY A 1 102 ? -0.782 -2.672 -2.027 1.00 96.38 102 GLY A O 1
ATOM 802 N N . VAL A 1 103 ? -2.065 -3.235 -3.777 1.00 97.38 103 VAL A N 1
ATOM 803 C CA . VAL A 1 103 ? -3.151 -2.274 -3.533 1.00 97.38 103 VAL A CA 1
ATOM 804 C C . VAL A 1 103 ? -3.836 -2.535 -2.190 1.00 97.38 103 VAL A C 1
ATOM 806 O O . VAL A 1 103 ? -4.011 -1.604 -1.392 1.00 97.38 103 VAL A O 1
ATOM 809 N N . ARG A 1 104 ? -4.183 -3.793 -1.894 1.00 97.88 104 ARG A N 1
ATOM 810 C CA . ARG A 1 104 ? -4.805 -4.177 -0.617 1.00 97.88 104 ARG A CA 1
ATOM 811 C C . ARG A 1 104 ? -3.862 -3.908 0.563 1.00 97.88 104 ARG A C 1
ATOM 813 O O . ARG A 1 104 ? -4.268 -3.299 1.560 1.00 97.88 104 ARG A O 1
ATOM 820 N N . LEU A 1 105 ? -2.579 -4.259 0.437 1.00 96.75 105 LEU A N 1
ATOM 821 C CA . LEU A 1 105 ? -1.577 -3.969 1.468 1.00 96.75 105 LEU A CA 1
ATOM 822 C C . LEU A 1 105 ? -1.325 -2.466 1.636 1.00 96.75 105 LEU A C 1
ATOM 824 O O . LEU A 1 105 ? -1.211 -1.993 2.771 1.00 96.75 105 LEU A O 1
ATOM 828 N N . ALA A 1 106 ? -1.311 -1.688 0.552 1.00 96.69 106 ALA A N 1
ATOM 829 C CA . ALA A 1 106 ? -1.169 -0.236 0.601 1.00 96.69 106 ALA A CA 1
ATOM 830 C C . ALA A 1 106 ? -2.279 0.412 1.437 1.00 96.69 106 ALA A C 1
ATOM 832 O O . ALA A 1 106 ? -1.993 1.252 2.299 1.00 96.69 106 ALA A O 1
ATOM 833 N N . LEU A 1 107 ? -3.533 -0.017 1.255 1.00 97.12 107 LEU A N 1
ATOM 834 C CA . LEU A 1 107 ? -4.653 0.441 2.079 1.00 97.12 107 LEU A CA 1
ATOM 835 C C . LEU A 1 107 ? -4.462 0.111 3.555 1.00 97.12 107 LEU A C 1
ATOM 837 O O . LEU A 1 107 ? -4.644 0.990 4.407 1.00 97.12 107 LEU A O 1
ATOM 841 N N . GLY A 1 108 ? -4.048 -1.125 3.846 1.00 95.94 108 GLY A N 1
ATOM 842 C CA . GLY A 1 108 ? -3.650 -1.549 5.180 1.00 95.94 108 GLY A CA 1
ATOM 843 C C . GLY A 1 108 ? -2.642 -0.567 5.774 1.00 95.94 108 GLY A C 1
ATOM 844 O O . GLY A 1 108 ? -2.952 0.151 6.723 1.00 95.94 108 GLY A O 1
ATOM 845 N N . PHE A 1 109 ? -1.463 -0.456 5.166 1.00 94.81 109 PHE A N 1
ATOM 846 C CA . PHE A 1 109 ? -0.338 0.343 5.656 1.00 94.81 109 PHE A CA 1
ATOM 847 C C . PHE A 1 109 ? -0.667 1.826 5.873 1.00 94.81 109 PHE A C 1
ATOM 849 O O . PHE A 1 109 ? -0.256 2.405 6.887 1.00 94.81 109 PHE A O 1
ATOM 856 N N . LEU A 1 110 ? -1.381 2.452 4.933 1.00 93.25 110 LEU A N 1
ATOM 857 C CA . LEU A 1 110 ? -1.787 3.857 5.030 1.00 93.25 110 LEU A CA 1
ATOM 858 C C . LEU A 1 110 ? -2.788 4.055 6.175 1.00 93.25 110 LEU A C 1
ATOM 860 O O . LEU A 1 110 ? -2.654 4.972 6.990 1.00 93.25 110 LEU A O 1
ATOM 864 N N . GLY A 1 111 ? -3.763 3.153 6.290 1.00 92.69 111 GLY A N 1
ATOM 865 C CA . GLY A 1 111 ? -4.828 3.250 7.276 1.00 92.69 111 GLY A CA 1
ATOM 866 C C . GLY A 1 111 ? -4.396 2.969 8.714 1.00 92.69 111 GLY A C 1
ATOM 867 O O . GLY A 1 111 ? -4.875 3.648 9.625 1.00 92.69 111 GLY A O 1
ATOM 868 N N . VAL A 1 112 ? -3.465 2.037 8.966 1.00 92.56 112 VAL A N 1
ATOM 869 C CA . VAL A 1 112 ? -3.047 1.738 10.352 1.00 92.56 112 VAL A CA 1
ATOM 870 C C . VAL A 1 112 ? -2.138 2.804 10.957 1.00 92.56 112 VAL A C 1
ATOM 872 O O . VAL A 1 112 ? -2.114 2.962 12.180 1.00 92.56 112 VAL A O 1
ATOM 875 N N . LYS A 1 113 ? -1.372 3.536 10.140 1.00 86.06 113 LYS A N 1
ATOM 876 C CA . LYS A 1 113 ? -0.324 4.461 10.606 1.00 86.06 113 LYS A CA 1
ATOM 877 C C . LYS A 1 113 ? -0.802 5.510 11.632 1.00 86.06 113 LYS A C 1
ATOM 879 O O . LYS A 1 113 ? -0.084 5.716 12.610 1.00 86.06 113 LYS A O 1
ATOM 884 N N . PRO A 1 114 ? -1.979 6.151 11.497 1.00 87.56 114 PRO A N 1
ATOM 885 C CA . PRO A 1 114 ? -2.469 7.105 12.497 1.00 87.56 114 PRO A CA 1
ATOM 886 C C . PRO A 1 114 ? -3.280 6.478 13.647 1.00 87.56 114 PRO A C 1
ATOM 888 O O . PRO A 1 114 ? -3.565 7.166 14.628 1.00 87.56 114 PRO A O 1
ATOM 891 N N . ILE A 1 115 ? -3.673 5.201 13.565 1.00 89.69 115 ILE A N 1
ATOM 892 C CA . ILE A 1 115 ? -4.449 4.533 14.624 1.00 89.69 115 ILE A CA 1
ATOM 893 C C . ILE A 1 115 ? -3.523 4.257 15.817 1.00 89.69 115 ILE A C 1
ATOM 895 O O . ILE A 1 115 ? -2.374 3.883 15.627 1.00 89.69 115 ILE A O 1
ATOM 899 N N . GLN A 1 116 ? -3.986 4.449 17.054 1.00 90.50 116 GLN A N 1
ATOM 900 C CA . GLN A 1 116 ? -3.193 4.129 18.259 1.00 90.50 116 GLN A CA 1
ATOM 901 C C . GLN A 1 116 ? -3.667 2.842 18.941 1.00 90.50 116 GLN A C 1
ATOM 903 O O . GLN A 1 116 ? -2.875 2.051 19.439 1.00 90.50 116 GLN A O 1
ATOM 908 N N . ARG A 1 117 ? -4.981 2.614 18.927 1.00 91.56 117 ARG A N 1
ATOM 909 C CA . ARG A 1 117 ? -5.640 1.473 19.560 1.00 91.56 117 ARG A CA 1
ATOM 910 C C . ARG A 1 117 ? -5.511 0.203 18.719 1.00 91.56 117 ARG A C 1
ATOM 912 O O . ARG A 1 117 ? -6.057 0.153 17.620 1.00 91.56 117 ARG A O 1
ATOM 919 N N . VAL A 1 118 ? -4.834 -0.819 19.245 1.00 91.19 118 VAL A N 1
ATOM 920 C CA . VAL A 1 118 ? -4.570 -2.099 18.550 1.00 91.19 118 VAL A CA 1
ATOM 921 C C . VAL A 1 118 ? -5.856 -2.810 18.124 1.00 91.19 118 VAL A C 1
ATOM 923 O O . VAL A 1 118 ? -5.926 -3.356 17.027 1.00 91.19 118 VAL A O 1
ATOM 926 N N . ASP A 1 119 ? -6.906 -2.773 18.941 1.00 90.88 119 ASP A N 1
ATOM 927 C CA . ASP A 1 119 ? -8.211 -3.342 18.594 1.00 90.88 119 ASP A CA 1
ATOM 928 C C . ASP A 1 119 ? -8.816 -2.673 17.349 1.00 90.88 119 ASP A C 1
ATOM 930 O O . ASP A 1 119 ? -9.299 -3.364 16.451 1.00 90.88 119 ASP A O 1
ATOM 934 N N . ARG A 1 120 ? -8.677 -1.345 17.231 1.00 93.62 120 ARG A N 1
ATOM 935 C CA . ARG A 1 120 ? -9.087 -0.590 16.037 1.00 93.62 120 ARG A CA 1
ATOM 936 C C . ARG A 1 120 ? -8.200 -0.866 14.829 1.00 93.62 120 ARG A C 1
ATOM 938 O O . ARG A 1 120 ? -8.705 -0.882 13.713 1.00 93.62 120 ARG A O 1
ATOM 945 N N . MET A 1 121 ? -6.904 -1.109 15.031 1.00 94.50 121 MET A N 1
ATOM 946 C CA . MET A 1 121 ? -6.008 -1.538 13.950 1.00 94.50 121 MET A CA 1
ATOM 947 C C . MET A 1 121 ? -6.468 -2.872 13.366 1.00 94.50 121 MET A C 1
ATOM 949 O O . MET A 1 121 ? -6.593 -3.005 12.154 1.00 94.50 121 MET A O 1
ATOM 953 N N . ARG A 1 122 ? -6.767 -3.843 14.236 1.00 92.25 122 ARG A N 1
ATOM 954 C CA . ARG A 1 122 ? -7.239 -5.172 13.831 1.00 92.25 122 ARG A CA 1
ATOM 955 C C . ARG A 1 122 ? -8.600 -5.106 13.148 1.00 92.25 122 ARG A C 1
ATOM 957 O O . ARG A 1 122 ? -8.798 -5.781 12.148 1.00 92.25 122 ARG A O 1
ATOM 964 N N . ALA A 1 123 ? -9.517 -4.288 13.663 1.00 93.50 123 ALA A N 1
ATOM 965 C CA . ALA A 1 123 ? -10.800 -4.025 13.019 1.00 93.50 123 ALA A CA 1
ATOM 966 C C . ALA A 1 123 ? -10.633 -3.460 11.607 1.00 93.50 123 ALA A C 1
ATOM 968 O O . ALA A 1 123 ? -11.206 -3.995 10.664 1.00 93.50 123 ALA A O 1
ATOM 969 N N . PHE A 1 124 ? -9.788 -2.437 11.467 1.00 95.69 124 PHE A N 1
ATOM 970 C CA . PHE A 1 124 ? -9.464 -1.846 10.178 1.00 95.69 124 PHE A CA 1
ATOM 971 C C . PHE A 1 124 ? -8.903 -2.888 9.203 1.00 95.69 124 PHE A C 1
ATOM 973 O O . PHE A 1 124 ? -9.396 -3.008 8.089 1.00 95.69 124 PHE A O 1
ATOM 980 N N . CYS A 1 125 ? -7.919 -3.680 9.640 1.00 95.81 125 CYS A N 1
ATOM 981 C CA . CYS A 1 125 ? -7.292 -4.708 8.808 1.00 95.81 125 CYS A CA 1
ATOM 982 C C . CYS A 1 125 ? -8.289 -5.786 8.360 1.00 95.81 125 CYS A C 1
ATOM 984 O O . CYS A 1 125 ? -8.287 -6.142 7.190 1.00 95.81 125 CYS A O 1
ATOM 986 N N . ARG A 1 126 ? -9.183 -6.248 9.248 1.00 94.88 126 ARG A N 1
ATOM 987 C CA . ARG A 1 126 ? -10.262 -7.181 8.870 1.00 94.88 126 ARG A CA 1
ATOM 988 C C . ARG A 1 126 ? -11.217 -6.576 7.845 1.00 94.88 126 ARG A C 1
ATOM 990 O O . ARG A 1 126 ? -11.620 -7.262 6.920 1.00 94.88 126 ARG A O 1
ATOM 997 N N . GLY A 1 127 ? -11.556 -5.296 8.002 1.00 96.06 127 GLY A N 1
ATOM 998 C CA . GLY A 1 127 ? -12.388 -4.586 7.035 1.00 96.06 127 GLY A CA 1
ATOM 999 C C . GLY A 1 127 ? -11.753 -4.531 5.645 1.00 96.06 127 GLY A C 1
ATOM 1000 O O . GLY A 1 127 ? -12.451 -4.728 4.664 1.00 96.06 127 GLY A O 1
ATOM 1001 N N . ILE A 1 128 ? -10.434 -4.320 5.563 1.00 97.25 128 ILE A N 1
ATOM 1002 C CA . ILE A 1 128 ? -9.689 -4.363 4.294 1.00 97.25 128 ILE A CA 1
ATOM 1003 C C . ILE A 1 128 ? -9.634 -5.781 3.712 1.00 97.25 128 ILE A C 1
ATOM 1005 O O . ILE A 1 128 ? -9.824 -5.942 2.512 1.00 97.25 128 ILE A O 1
ATOM 1009 N N . ALA A 1 129 ? -9.404 -6.805 4.538 1.00 95.31 129 ALA A N 1
ATOM 1010 C CA . ALA A 1 129 ? -9.367 -8.198 4.080 1.00 95.31 129 ALA A CA 1
ATOM 1011 C C . ALA A 1 129 ? -10.701 -8.648 3.454 1.00 95.31 129 ALA A C 1
ATOM 1013 O O . ALA A 1 129 ? -10.714 -9.397 2.488 1.00 95.31 129 ALA A O 1
ATOM 1014 N N . GLN A 1 130 ? -11.823 -8.136 3.967 1.00 95.06 130 GLN A N 1
ATOM 1015 C CA . GLN A 1 130 ? -13.168 -8.443 3.470 1.00 95.06 130 GLN A CA 1
ATOM 1016 C C . GLN A 1 130 ? -13.580 -7.647 2.222 1.00 95.06 130 GLN A C 1
ATOM 1018 O O . GLN A 1 130 ? -14.639 -7.927 1.664 1.00 95.06 130 GLN A O 1
ATOM 1023 N N . MET A 1 131 ? -12.794 -6.652 1.797 1.00 96.56 131 MET A N 1
ATOM 1024 C CA . MET A 1 131 ? -13.098 -5.877 0.594 1.00 96.56 131 MET A CA 1
ATOM 1025 C C . MET A 1 131 ? -12.835 -6.685 -0.669 1.00 96.56 131 MET A C 1
ATOM 1027 O O . MET A 1 131 ? -11.789 -7.330 -0.809 1.00 96.56 131 MET A O 1
ATOM 1031 N N . SER A 1 132 ? -13.741 -6.533 -1.630 1.00 96.94 132 SER A N 1
ATOM 1032 C CA . SER A 1 132 ? -13.491 -6.909 -3.021 1.00 96.94 132 SER A CA 1
ATOM 1033 C C . SER A 1 132 ? -12.284 -6.161 -3.599 1.00 96.94 132 SER A C 1
ATOM 1035 O O . SER A 1 132 ? -11.848 -5.125 -3.077 1.00 96.94 132 SER A O 1
ATOM 1037 N N . ASP A 1 133 ? -11.738 -6.674 -4.699 1.00 96.75 133 ASP A N 1
ATOM 1038 C CA . ASP A 1 133 ? -10.634 -6.012 -5.391 1.00 96.75 133 ASP A CA 1
ATOM 1039 C C . ASP A 1 133 ? -11.082 -4.647 -5.937 1.00 96.75 133 ASP A C 1
ATOM 1041 O O . ASP A 1 133 ? -10.353 -3.663 -5.809 1.00 96.75 133 ASP A O 1
ATOM 1045 N N . GLU A 1 134 ? -12.314 -4.528 -6.440 1.00 97.94 134 GLU A N 1
ATOM 1046 C CA . GLU A 1 134 ? -12.878 -3.267 -6.931 1.00 97.94 134 GLU A CA 1
ATOM 1047 C C . GLU A 1 134 ? -12.977 -2.208 -5.828 1.00 97.94 134 GLU A C 1
ATOM 1049 O O . GLU A 1 134 ? -12.615 -1.044 -6.036 1.00 97.94 134 GLU A O 1
ATOM 1054 N N . GLU A 1 135 ? -13.434 -2.598 -4.635 1.00 97.81 135 GLU A N 1
ATOM 1055 C CA . GLU A 1 135 ? -13.445 -1.713 -3.469 1.00 97.81 135 GLU A CA 1
ATOM 1056 C C . GLU A 1 135 ? -12.028 -1.298 -3.071 1.00 97.81 135 GLU A C 1
ATOM 1058 O O . GLU A 1 135 ? -11.798 -0.118 -2.778 1.00 97.81 135 GLU A O 1
ATOM 1063 N N . CYS A 1 136 ? -11.073 -2.233 -3.101 1.00 98.06 136 CYS A N 1
ATOM 1064 C CA . CYS A 1 136 ? -9.670 -1.941 -2.827 1.00 98.06 136 CYS A CA 1
ATOM 1065 C C . CYS A 1 136 ? -9.114 -0.909 -3.820 1.00 98.06 136 CYS A C 1
ATOM 1067 O O . CYS A 1 136 ? -8.550 0.109 -3.405 1.00 98.06 136 CYS A O 1
ATOM 1069 N N . TYR A 1 137 ? -9.338 -1.096 -5.121 1.00 97.69 137 TYR A N 1
ATOM 1070 C CA . TYR A 1 137 ? -8.918 -0.146 -6.152 1.00 97.69 137 TYR A CA 1
ATOM 1071 C C . TYR A 1 137 ? -9.565 1.228 -5.973 1.00 97.69 137 TYR A C 1
ATOM 1073 O O . TYR A 1 137 ? -8.875 2.255 -6.000 1.00 97.69 137 TYR A O 1
ATOM 1081 N N . TYR A 1 138 ? -10.878 1.268 -5.730 1.00 97.00 138 TYR A N 1
ATOM 1082 C CA . TYR A 1 138 ? -11.603 2.512 -5.488 1.00 97.00 138 TYR A CA 1
ATOM 1083 C C . TYR A 1 138 ? -11.017 3.280 -4.298 1.00 97.00 138 TYR A C 1
ATOM 1085 O O . TYR A 1 138 ? -10.700 4.472 -4.404 1.00 97.00 138 TYR A O 1
ATOM 1093 N N . TRP A 1 139 ? -10.834 2.606 -3.162 1.00 97.62 139 TRP A N 1
ATOM 1094 C CA . TRP A 1 139 ? -10.301 3.236 -1.960 1.00 97.62 139 TRP A CA 1
ATOM 1095 C C . TRP A 1 139 ? -8.836 3.628 -2.106 1.00 97.62 139 TRP A C 1
ATOM 1097 O O . TRP A 1 139 ? -8.446 4.684 -1.600 1.00 97.62 139 TRP A O 1
ATOM 1107 N N . HIS A 1 140 ? -8.028 2.848 -2.823 1.00 96.38 140 HIS A N 1
ATOM 1108 C CA . HIS A 1 140 ? -6.634 3.189 -3.085 1.00 96.38 140 HIS A CA 1
ATOM 1109 C C . HIS A 1 140 ? -6.540 4.474 -3.914 1.00 96.38 140 HIS A C 1
ATOM 1111 O O . HIS A 1 140 ? -5.862 5.428 -3.510 1.00 96.38 140 HIS A O 1
ATOM 1117 N N . ALA A 1 141 ? -7.327 4.575 -4.990 1.00 94.19 141 ALA A N 1
ATOM 1118 C CA . ALA A 1 141 ? -7.438 5.793 -5.787 1.00 94.19 141 ALA A CA 1
ATOM 1119 C C . ALA A 1 141 ? -7.912 6.994 -4.943 1.00 94.19 141 ALA A C 1
ATOM 1121 O O . ALA A 1 141 ? -7.334 8.084 -5.021 1.00 94.19 141 ALA A O 1
ATOM 1122 N N . LYS A 1 142 ? -8.919 6.809 -4.076 1.00 94.19 142 LYS A N 1
ATOM 1123 C CA . LYS A 1 142 ? -9.419 7.868 -3.179 1.00 94.19 142 LYS A CA 1
ATOM 1124 C C . LYS A 1 142 ? -8.394 8.321 -2.141 1.00 94.19 142 LYS A C 1
ATOM 1126 O O . LYS A 1 142 ? -8.315 9.521 -1.880 1.00 94.19 142 LYS A O 1
ATOM 1131 N N . CYS A 1 143 ? -7.615 7.413 -1.557 1.00 92.62 143 CYS A N 1
ATOM 1132 C CA . CYS A 1 143 ? -6.575 7.743 -0.577 1.00 92.62 143 CYS A CA 1
ATOM 1133 C C . CYS A 1 143 ? -5.398 8.494 -1.217 1.00 92.62 143 CYS A C 1
ATOM 1135 O O . CYS A 1 143 ? -4.832 9.414 -0.620 1.00 92.62 143 CYS A O 1
ATOM 1137 N N . ARG A 1 144 ? -5.046 8.135 -2.455 1.00 88.19 144 ARG A N 1
ATOM 1138 C CA . ARG A 1 144 ? -3.884 8.693 -3.158 1.00 88.19 144 ARG A CA 1
ATOM 1139 C C . ARG A 1 144 ? -4.201 9.941 -3.983 1.00 88.19 144 ARG A C 1
ATOM 1141 O O . ARG A 1 144 ? -3.278 10.602 -4.457 1.00 88.19 144 ARG A O 1
ATOM 1148 N N . SER A 1 145 ? -5.476 10.293 -4.141 1.00 87.00 145 SER A N 1
ATOM 1149 C CA . SER A 1 145 ? -5.871 11.460 -4.924 1.00 87.00 145 SER A CA 1
ATOM 1150 C C . SER A 1 145 ? -5.525 12.790 -4.221 1.00 87.00 145 SER A C 1
ATOM 1152 O O . SER A 1 145 ? -5.821 12.968 -3.031 1.00 87.00 145 SER A O 1
ATOM 1154 N N . PRO A 1 146 ? -4.966 13.783 -4.942 1.00 82.88 146 PRO A N 1
ATOM 1155 C CA . PRO A 1 146 ? -4.828 15.148 -4.433 1.00 82.88 146 PRO A CA 1
ATOM 1156 C C . PRO A 1 146 ? -6.187 15.827 -4.198 1.00 82.88 146 PRO A C 1
ATOM 1158 O O . PRO A 1 146 ? -6.296 16.653 -3.297 1.00 82.88 146 PRO A O 1
ATOM 1161 N N . SER A 1 147 ? -7.231 15.455 -4.949 1.00 84.31 147 SER A N 1
ATOM 1162 C CA . SER A 1 147 ? -8.577 16.038 -4.830 1.00 84.31 147 SER A CA 1
ATOM 1163 C C . SER A 1 147 ? -9.427 15.422 -3.714 1.00 84.31 147 SER A C 1
ATOM 1165 O O . SER A 1 147 ? -10.534 15.886 -3.454 1.00 84.31 147 SER A O 1
ATOM 1167 N N . SER A 1 148 ? -8.918 14.393 -3.031 1.00 83.69 148 SER A N 1
ATOM 1168 C CA . SER A 1 148 ? -9.596 13.720 -1.919 1.00 83.69 148 SER A CA 1
ATOM 1169 C C . SER A 1 148 ? -8.677 13.643 -0.689 1.00 83.69 148 SER A C 1
ATOM 1171 O O . SER A 1 148 ? -8.281 12.554 -0.267 1.00 83.69 148 SER A O 1
ATOM 1173 N N . PRO A 1 149 ? -8.328 14.788 -0.066 1.00 79.12 149 PRO A N 1
ATOM 1174 C CA . PRO A 1 149 ? -7.348 14.841 1.026 1.00 79.12 149 PRO A CA 1
ATOM 1175 C C . PRO A 1 149 ? -7.771 14.049 2.273 1.00 79.12 149 PRO A C 1
ATOM 1177 O O . PRO A 1 149 ? -6.932 13.684 3.090 1.00 79.12 149 PRO A O 1
ATOM 1180 N N . ASN A 1 150 ? -9.066 13.750 2.411 1.00 87.50 150 ASN A N 1
ATOM 1181 C CA . ASN A 1 150 ? -9.628 13.005 3.535 1.00 87.50 150 ASN A CA 1
ATOM 1182 C C . ASN A 1 150 ? -9.884 11.519 3.230 1.00 87.50 150 ASN A C 1
ATOM 1184 O O . ASN A 1 150 ? -10.499 10.855 4.062 1.00 87.50 150 ASN A O 1
ATOM 1188 N N . GLY A 1 151 ? -9.431 10.987 2.086 1.00 91.50 151 GLY A N 1
ATOM 1189 C CA . GLY A 1 151 ? -9.707 9.603 1.668 1.00 91.50 151 GLY A CA 1
ATOM 1190 C C . GLY A 1 151 ? -9.339 8.568 2.736 1.00 91.50 151 GLY A C 1
ATOM 1191 O O . GLY A 1 151 ? -10.188 7.790 3.163 1.00 91.50 151 GLY A O 1
ATOM 1192 N N . GLU A 1 152 ? -8.120 8.647 3.275 1.00 92.69 152 GLU A N 1
ATOM 1193 C CA . GLU A 1 152 ? -7.667 7.736 4.334 1.00 92.69 152 GLU A CA 1
ATOM 1194 C C . GLU A 1 152 ? -8.494 7.872 5.624 1.00 92.69 152 GLU A C 1
ATOM 1196 O O . GLU A 1 152 ? -8.770 6.889 6.310 1.00 92.69 152 GLU A O 1
ATOM 1201 N N . LYS A 1 153 ? -8.898 9.100 5.984 1.00 92.81 153 LYS A N 1
ATOM 1202 C CA . LYS A 1 153 ? -9.721 9.354 7.178 1.00 92.81 153 LYS A CA 1
ATOM 1203 C C . LYS A 1 153 ? -11.131 8.792 7.003 1.00 92.81 153 LYS A C 1
ATOM 1205 O O . LYS A 1 153 ? -11.665 8.217 7.952 1.00 92.81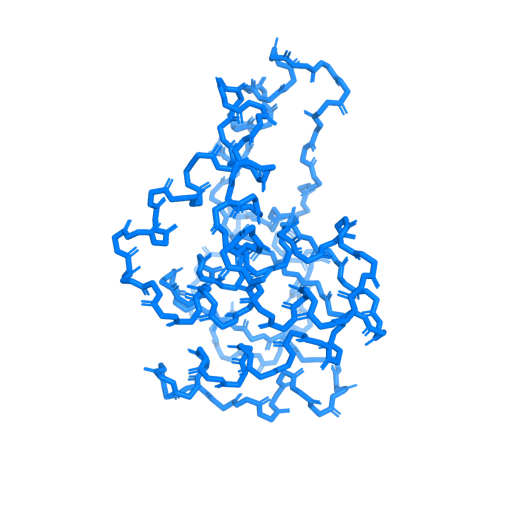 153 LYS A O 1
ATOM 1210 N N . ALA A 1 154 ? -11.718 8.958 5.822 1.00 94.50 154 ALA A N 1
ATOM 1211 C CA . ALA A 1 154 ? -13.027 8.417 5.484 1.00 94.50 154 ALA A CA 1
ATOM 1212 C C . ALA A 1 154 ? -13.014 6.885 5.546 1.00 94.50 154 ALA A C 1
ATOM 1214 O O . ALA A 1 154 ? -13.828 6.312 6.265 1.00 94.50 154 ALA A O 1
ATOM 1215 N N . LEU A 1 155 ? -12.021 6.245 4.917 1.00 95.69 155 LEU A N 1
ATOM 1216 C CA . LEU A 1 155 ? -11.836 4.793 4.958 1.00 95.69 155 LEU A CA 1
ATOM 1217 C C . LEU A 1 155 ? -11.706 4.273 6.397 1.00 95.69 155 LEU A C 1
ATOM 1219 O O . LEU A 1 155 ? -12.402 3.342 6.794 1.00 95.69 155 LEU A O 1
ATOM 1223 N N . ARG A 1 156 ? -10.871 4.916 7.228 1.00 94.75 156 ARG A N 1
ATOM 1224 C CA . ARG A 1 156 ? -10.752 4.545 8.650 1.00 94.75 156 ARG A CA 1
ATOM 1225 C C . ARG A 1 156 ? -12.066 4.674 9.401 1.00 94.75 156 ARG A C 1
ATOM 1227 O O . ARG A 1 156 ? -12.368 3.822 10.226 1.00 94.75 156 ARG A O 1
ATOM 1234 N N . THR A 1 157 ? -12.818 5.742 9.155 1.00 93.19 157 THR A N 1
ATOM 1235 C CA . THR A 1 157 ? -14.109 5.967 9.819 1.00 93.19 157 THR A CA 1
ATOM 1236 C C . THR A 1 157 ? -15.076 4.850 9.434 1.00 93.19 157 THR A C 1
ATOM 1238 O O . THR A 1 157 ? -15.599 4.174 10.310 1.00 93.19 157 THR A O 1
ATOM 1241 N N . MET A 1 158 ? -15.205 4.562 8.138 1.00 93.75 158 MET A N 1
ATOM 1242 C CA . MET A 1 158 ? -16.048 3.478 7.633 1.00 93.75 158 MET A CA 1
ATOM 1243 C C . MET A 1 158 ? -15.709 2.126 8.279 1.00 93.75 158 MET A C 1
ATOM 1245 O O . MET A 1 158 ? -16.599 1.435 8.751 1.00 93.75 158 MET A O 1
ATOM 1249 N N . LEU A 1 159 ? -14.426 1.769 8.377 1.00 93.88 159 LEU A N 1
ATOM 1250 C CA . LEU A 1 159 ? -14.017 0.441 8.854 1.00 93.88 159 LEU A CA 1
ATOM 1251 C C . LEU A 1 159 ? -13.861 0.307 10.373 1.00 93.88 159 LEU A C 1
ATOM 1253 O O . LEU A 1 159 ? -13.660 -0.798 10.871 1.00 93.88 159 LEU A O 1
ATOM 1257 N N . THR A 1 160 ? -13.908 1.408 11.128 1.00 88.75 160 THR A N 1
ATOM 1258 C CA . THR A 1 160 ? -13.681 1.368 12.587 1.00 88.75 160 THR A CA 1
ATOM 1259 C C . THR A 1 160 ? -14.800 1.983 13.419 1.00 88.75 160 THR A C 1
ATOM 1261 O O . THR A 1 160 ? -14.759 1.858 14.641 1.00 88.75 160 THR A O 1
ATOM 1264 N N . SER A 1 161 ? -15.789 2.638 12.801 1.00 76.56 161 SER A N 1
ATOM 1265 C CA . SER A 1 161 ? -16.914 3.274 13.506 1.00 76.56 161 SER A CA 1
ATOM 1266 C C . SER A 1 161 ? -18.153 2.386 13.660 1.00 76.56 161 SER A C 1
ATOM 1268 O O . SER A 1 161 ? -19.077 2.788 14.356 1.00 76.56 161 SER A O 1
ATOM 1270 N N . HIS A 1 162 ? -18.170 1.189 13.068 1.00 58.19 162 HIS A N 1
ATOM 1271 C CA . HIS A 1 162 ? -19.251 0.203 13.222 1.00 58.19 162 HIS A CA 1
ATOM 1272 C C . HIS A 1 162 ? -18.990 -0.842 14.329 1.00 58.19 162 HIS A C 1
ATOM 1274 O O . HIS A 1 162 ? -19.567 -1.926 14.288 1.00 58.19 162 HIS A O 1
ATOM 1280 N N . ILE A 1 163 ? -18.121 -0.537 15.302 1.00 46.97 163 ILE A N 1
ATOM 1281 C CA . ILE A 1 163 ? -17.785 -1.416 16.440 1.00 46.97 163 ILE A CA 1
ATOM 1282 C C . ILE A 1 163 ? -18.047 -0.694 17.754 1.00 46.97 163 ILE A C 1
ATOM 1284 O O . ILE A 1 163 ? -17.554 0.452 17.890 1.00 46.97 163 ILE A O 1
#

Sequence (163 aa):
MTLYELLPEDQATARCERLKRGNPNRGLVIEPFDEVFDDSTDPDADCWEWDTWTAVKVSRLSESRLRSILPLVKETLDGADIDDTAVTSGGHTDVFLPETVGVRLALGFLGVKPIQRVDRMRAFCRGIAQMSDEECYYWHAKCRSPSSPNGEKALRTMLTSHI

Organism: NCBI:txid1487865

Foldseek 3Di:
DWAWDKDFQVVLVVLQVQLCVLPVVDGWDKAQPCVLDVVAPEPVSVVDDRRRMITTTLADDDPVLCVLLLVLLCLLCVVVVHDCCQVPVPDPHDDDDDPLSSLLVSLLRLQSVPDDDSVLSNQLSVVSSPDDSVVSVVLSCLPSHSVNVCSSVVSSCVRRVVD

Secondary structure (DSSP, 8-state):
-EEEEEEEHHHHHHHHHHHHHH-TT-PPPEEEHHHHHTT--SGGGSSS--TTEEEEEEEE--HHHHHHHHHHHHHHHHTTT--HHHHHS--S------HHHHHHHHHHHHHHTT---HHHHHHHHHHHHTS-HHHHHHHHHHHH-TT-TTHHHHHHHHHHS--

Radius of gyration: 15.78 Å; chains: 1; bounding box: 40×40×37 Å